Protein AF-A0A2W5ZFI3-F1 (afdb_monomer_lite)

Structure (mmCIF, N/CA/C/O backbone):
data_AF-A0A2W5ZFI3-F1
#
_entry.id   AF-A0A2W5ZFI3-F1
#
loop_
_atom_site.group_PDB
_atom_site.id
_atom_site.type_symbol
_atom_site.label_atom_id
_atom_site.label_alt_id
_atom_site.label_comp_id
_atom_site.label_asym_id
_atom_site.label_entity_id
_atom_site.label_seq_id
_atom_site.pdbx_PDB_ins_code
_atom_site.Cartn_x
_atom_site.Cartn_y
_atom_site.Cartn_z
_atom_site.occupancy
_atom_site.B_iso_or_equiv
_atom_site.auth_seq_id
_atom_site.auth_comp_id
_atom_site.auth_asym_id
_atom_site.auth_atom_id
_atom_site.pdbx_PDB_model_num
ATOM 1 N N . PRO A 1 1 ? 10.015 13.179 -2.622 1.00 7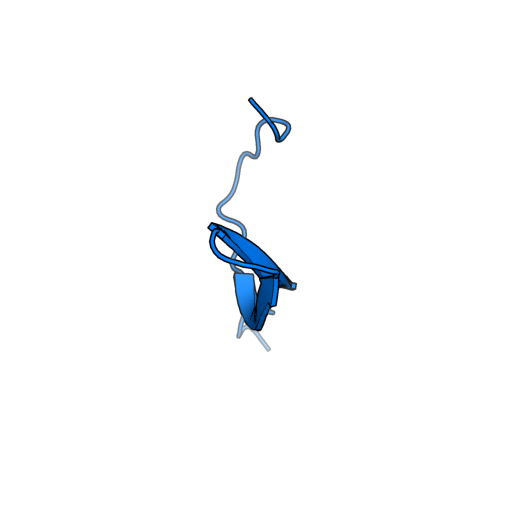8.62 1 PRO A N 1
ATOM 2 C CA . PRO A 1 1 ? 9.784 11.768 -3.026 1.00 78.62 1 PRO A CA 1
ATOM 3 C C . PRO A 1 1 ? 10.205 10.865 -1.865 1.00 78.62 1 PRO A C 1
ATOM 5 O O . PRO A 1 1 ? 11.244 11.130 -1.272 1.00 78.62 1 PRO A O 1
ATOM 8 N N . PHE A 1 2 ? 9.386 9.879 -1.490 1.00 82.88 2 PHE A N 1
ATOM 9 C CA . PHE A 1 2 ? 9.683 9.006 -0.342 1.00 82.88 2 PHE A CA 1
ATOM 10 C C . PHE A 1 2 ? 10.688 7.895 -0.665 1.00 82.88 2 PHE A C 1
ATOM 12 O O . PHE A 1 2 ? 11.265 7.316 0.250 1.00 82.88 2 PHE A O 1
ATOM 19 N N . LEU A 1 3 ? 10.904 7.613 -1.950 1.00 86.00 3 LEU A N 1
ATOM 20 C CA . LEU A 1 3 ? 11.784 6.552 -2.422 1.00 86.00 3 LEU A CA 1
ATOM 21 C C . LEU A 1 3 ? 12.834 7.110 -3.390 1.00 86.00 3 LEU A C 1
ATOM 23 O O . LEU A 1 3 ? 12.547 8.086 -4.097 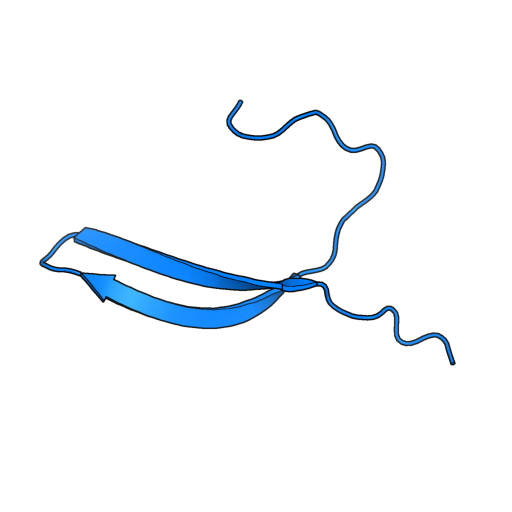1.00 86.00 3 LEU A O 1
ATOM 27 N N . PRO A 1 4 ? 14.037 6.507 -3.424 1.00 89.00 4 PRO A N 1
ATOM 28 C CA . PRO A 1 4 ? 15.013 6.790 -4.463 1.00 89.00 4 PRO A CA 1
ATOM 29 C C . PRO A 1 4 ? 14.454 6.400 -5.842 1.00 89.00 4 PRO A C 1
ATOM 31 O O . PRO A 1 4 ? 13.570 5.544 -5.925 1.00 89.00 4 PRO A O 1
ATOM 34 N N . PRO A 1 5 ? 14.957 7.014 -6.924 1.00 89.00 5 PRO A N 1
ATOM 35 C CA . PRO A 1 5 ? 14.598 6.610 -8.276 1.00 89.00 5 PRO A CA 1
ATOM 36 C C . PRO A 1 5 ? 14.978 5.145 -8.515 1.00 89.00 5 PRO A C 1
ATOM 38 O O . PRO A 1 5 ? 16.049 4.695 -8.107 1.00 89.00 5 PRO A O 1
ATOM 41 N N . VAL A 1 6 ? 14.086 4.418 -9.183 1.00 88.31 6 VAL A N 1
ATOM 42 C CA . VAL A 1 6 ? 14.273 3.022 -9.589 1.00 88.31 6 VAL A CA 1
ATOM 43 C C . VAL A 1 6 ? 14.121 2.961 -11.106 1.00 88.31 6 VAL A C 1
ATOM 45 O O . VAL A 1 6 ? 13.282 3.665 -11.665 1.00 88.31 6 VAL A O 1
ATOM 48 N N . THR A 1 7 ? 14.970 2.177 -11.765 1.00 88.31 7 THR A N 1
ATOM 49 C CA . THR A 1 7 ? 15.000 2.020 -13.228 1.00 88.31 7 THR A CA 1
ATOM 50 C C . THR A 1 7 ? 13.961 1.036 -13.751 1.00 88.31 7 THR A C 1
ATOM 52 O O . THR A 1 7 ? 13.496 1.200 -14.873 1.00 88.31 7 THR A O 1
ATOM 55 N N . ASP A 1 8 ? 13.591 0.051 -12.935 1.00 89.06 8 ASP A N 1
ATOM 56 C CA . ASP A 1 8 ? 12.760 -1.087 -13.317 1.00 89.06 8 ASP A CA 1
AT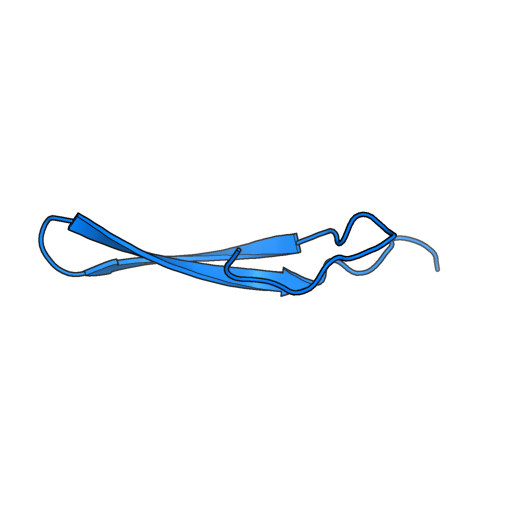OM 57 C C . ASP A 1 8 ? 11.530 -1.205 -12.412 1.00 89.06 8 ASP A C 1
ATOM 59 O O . ASP A 1 8 ? 11.571 -0.862 -11.224 1.00 89.06 8 ASP A O 1
ATOM 63 N N . ASP A 1 9 ? 10.437 -1.733 -12.961 1.00 88.56 9 ASP A N 1
ATOM 64 C CA . ASP A 1 9 ? 9.216 -1.975 -12.197 1.00 88.56 9 ASP A CA 1
ATOM 65 C C . ASP A 1 9 ? 9.441 -3.071 -11.146 1.00 88.56 9 ASP A C 1
ATOM 67 O O . ASP A 1 9 ? 9.746 -4.222 -11.460 1.00 88.56 9 ASP A O 1
ATOM 71 N N . VAL A 1 10 ? 9.242 -2.733 -9.868 1.00 89.00 10 VAL A N 1
ATOM 72 C CA . VAL A 1 10 ? 9.325 -3.698 -8.763 1.00 89.00 10 VAL A CA 1
ATOM 73 C C . VAL A 1 10 ? 7.933 -4.234 -8.458 1.00 89.00 10 VAL A C 1
ATOM 75 O O . VAL A 1 10 ? 7.102 -3.536 -7.877 1.00 89.00 10 VAL A O 1
ATOM 78 N N . ARG A 1 11 ? 7.682 -5.498 -8.805 1.00 92.38 11 ARG A N 1
ATOM 79 C CA . ARG A 1 11 ? 6.416 -6.171 -8.492 1.00 92.38 11 ARG A CA 1
ATOM 80 C C . ARG A 1 11 ? 6.301 -6.474 -6.997 1.00 92.38 11 ARG A C 1
ATOM 82 O O . ARG A 1 11 ? 7.223 -7.015 -6.379 1.00 92.38 11 ARG A O 1
ATOM 89 N N . LEU A 1 12 ? 5.152 -6.140 -6.419 1.00 93.94 12 LEU A N 1
ATOM 90 C CA . LEU A 1 12 ? 4.858 -6.313 -5.001 1.00 93.94 12 LEU A CA 1
ATOM 91 C C . LEU A 1 12 ? 3.538 -7.062 -4.820 1.00 93.94 12 LEU A C 1
ATOM 93 O O . LEU A 1 12 ? 2.519 -6.652 -5.369 1.00 93.94 12 LEU A O 1
ATOM 97 N N . ASP A 1 13 ? 3.551 -8.097 -3.983 1.00 95.31 13 ASP A N 1
ATOM 98 C CA . ASP A 1 13 ? 2.326 -8.742 -3.516 1.00 95.31 13 ASP A CA 1
ATOM 99 C C . ASP A 1 13 ? 1.908 -8.095 -2.193 1.00 95.31 13 ASP A C 1
ATOM 101 O O . ASP A 1 13 ? 2.717 -7.988 -1.261 1.00 95.31 13 ASP A O 1
ATOM 105 N N . LEU A 1 14 ? 0.640 -7.699 -2.081 1.00 96.31 14 LEU A N 1
ATOM 106 C CA . LEU A 1 14 ? 0.062 -7.279 -0.808 1.00 96.31 14 LEU A CA 1
ATOM 107 C C . LEU A 1 14 ? -0.095 -8.501 0.099 1.00 96.31 14 LEU A C 1
ATOM 109 O O . LEU A 1 14 ? -0.765 -9.470 -0.250 1.00 96.31 14 LEU A O 1
ATOM 113 N N . VAL A 1 15 ? 0.524 -8.451 1.275 1.00 96.88 15 VAL A N 1
ATOM 114 C CA . VAL A 1 15 ? 0.498 -9.552 2.247 1.00 96.88 15 VAL A CA 1
ATOM 115 C C . VAL A 1 15 ? -0.451 -9.251 3.396 1.00 96.88 15 VAL A C 1
ATOM 117 O O . VAL A 1 15 ? -0.979 -10.170 4.016 1.00 96.88 15 VAL A O 1
ATOM 120 N N . GLU A 1 16 ? -0.640 -7.975 3.721 1.00 97.69 16 GLU A N 1
ATOM 121 C CA . GLU A 1 16 ? -1.423 -7.576 4.880 1.00 97.69 16 GLU A CA 1
ATOM 122 C C . GLU A 1 16 ? -1.878 -6.123 4.790 1.00 97.69 16 GLU A C 1
ATOM 124 O O . GLU A 1 16 ? -1.087 -5.251 4.437 1.00 97.69 16 GLU A O 1
ATOM 129 N N . THR A 1 17 ? -3.113 -5.870 5.223 1.00 97.12 17 THR A N 1
ATOM 130 C CA . T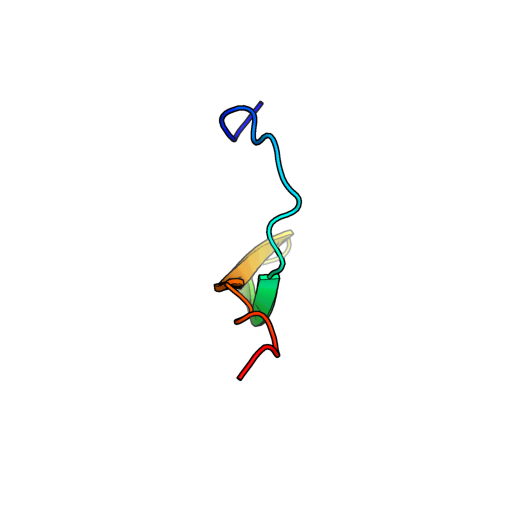HR A 1 17 ? -3.654 -4.527 5.445 1.00 97.12 17 THR A CA 1
ATOM 131 C C . THR A 1 17 ? -4.189 -4.446 6.867 1.00 97.12 17 THR A C 1
ATOM 133 O O . THR A 1 17 ? -4.987 -5.282 7.294 1.00 97.12 17 THR A O 1
ATOM 136 N N . ARG A 1 18 ? -3.759 -3.433 7.617 1.00 96.69 18 ARG A N 1
ATOM 137 C CA . ARG A 1 18 ? -4.264 -3.120 8.957 1.00 96.69 18 ARG A CA 1
ATOM 138 C C . ARG A 1 18 ? -4.673 -1.659 9.019 1.00 96.69 18 ARG A C 1
ATOM 140 O O . ARG A 1 18 ? -3.922 -0.791 8.589 1.00 96.69 18 ARG A O 1
ATOM 147 N N . THR A 1 19 ? -5.820 -1.385 9.624 1.00 96.31 19 THR A N 1
ATOM 148 C CA . THR A 1 19 ? -6.264 -0.015 9.894 1.00 96.31 19 THR A CA 1
ATOM 149 C C . THR A 1 19 ? -6.063 0.299 11.369 1.00 96.31 19 THR A C 1
ATOM 151 O O . THR A 1 19 ? -6.497 -0.455 12.238 1.00 96.31 19 THR A O 1
ATOM 154 N N . PHE A 1 20 ? -5.410 1.420 11.654 1.00 94.38 20 PHE A N 1
ATOM 155 C CA . PHE A 1 20 ? -5.210 1.940 12.998 1.00 94.38 20 PHE A CA 1
ATOM 156 C C . PHE A 1 20 ? -6.042 3.211 13.197 1.00 94.38 20 PHE A C 1
ATOM 158 O O . PHE A 1 20 ? -5.926 4.194 12.457 1.00 94.38 20 PHE A O 1
ATOM 165 N N . GLY A 1 21 ? -6.885 3.196 14.231 1.00 88.06 21 GLY A N 1
ATOM 166 C CA . GLY A 1 21 ? -7.803 4.294 14.519 1.00 88.06 21 GLY A CA 1
ATOM 167 C C . GLY A 1 21 ? -8.752 4.573 13.352 1.00 88.06 21 GLY A C 1
ATOM 168 O O . GLY A 1 21 ? -9.155 3.670 12.627 1.00 88.06 21 GLY A O 1
ATOM 169 N N . SER A 1 22 ? -9.118 5.840 13.169 1.00 85.31 22 SER A N 1
ATOM 170 C CA . SER A 1 22 ? -10.100 6.227 12.153 1.00 85.31 22 SER A CA 1
ATOM 171 C C . SER A 1 22 ? -9.519 6.438 10.752 1.00 85.31 22 SER A C 1
ATOM 173 O O . SER A 1 22 ? -10.305 6.597 9.819 1.00 85.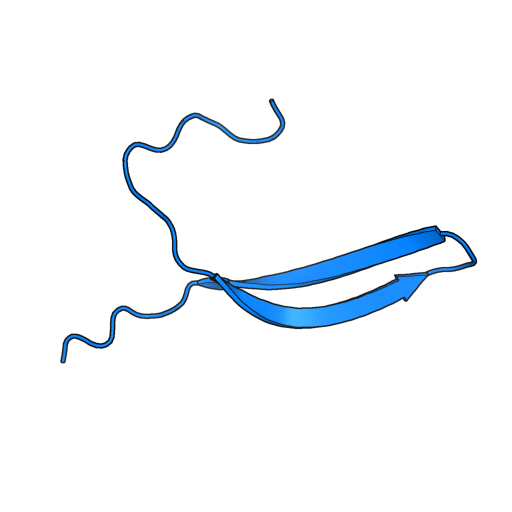31 22 SER A O 1
ATOM 175 N N . ARG A 1 23 ? -8.185 6.518 10.582 1.00 91.50 23 ARG A N 1
ATOM 176 C CA . ARG A 1 23 ? -7.584 7.004 9.317 1.00 91.50 23 ARG A CA 1
ATOM 177 C C . ARG A 1 23 ? -6.201 6.472 8.939 1.00 91.50 23 ARG A C 1
ATOM 179 O O . ARG A 1 23 ? -5.745 6.793 7.847 1.00 91.50 23 ARG A O 1
ATOM 186 N N . VAL A 1 24 ? -5.505 5.718 9.789 1.00 96.00 24 VAL A N 1
ATOM 187 C CA . VAL A 1 24 ? -4.165 5.226 9.429 1.00 96.00 24 VAL A CA 1
ATOM 188 C C . VAL A 1 24 ? -4.298 3.851 8.800 1.00 96.00 24 VAL A C 1
ATOM 190 O O . VAL A 1 24 ? -4.871 2.953 9.407 1.00 96.00 24 VAL A O 1
ATOM 193 N N . ILE A 1 25 ? -3.749 3.682 7.603 1.00 95.69 25 ILE A N 1
ATOM 194 C CA . ILE A 1 25 ? -3.686 2.394 6.916 1.00 95.69 25 ILE A CA 1
ATOM 195 C C . ILE A 1 25 ? -2.223 1.956 6.899 1.00 95.69 25 ILE A C 1
ATOM 197 O O . ILE A 1 25 ? -1.341 2.714 6.499 1.00 95.69 25 ILE A O 1
ATOM 201 N N . TYR A 1 26 ? -1.971 0.742 7.368 1.00 95.81 26 TYR A N 1
ATOM 202 C CA . TYR A 1 26 ? -0.700 0.047 7.265 1.00 95.81 26 TYR A CA 1
ATOM 203 C C . TYR A 1 26 ? -0.847 -1.090 6.273 1.00 95.81 26 TYR A C 1
ATOM 205 O O . TYR A 1 26 ? -1.700 -1.959 6.440 1.00 95.81 26 TYR A O 1
ATOM 213 N N . GLU A 1 27 ? 0.023 -1.102 5.278 1.00 97.50 27 GLU A N 1
ATOM 214 C CA . GLU A 1 27 ? 0.077 -2.160 4.286 1.00 97.50 27 GLU A CA 1
ATOM 215 C C . GLU A 1 27 ? 1.467 -2.779 4.294 1.00 97.50 27 GLU A C 1
ATOM 217 O O . GLU A 1 27 ? 2.484 -2.081 4.260 1.00 97.50 27 GLU A O 1
ATOM 222 N N . ARG A 1 28 ? 1.512 -4.108 4.355 1.00 97.69 28 ARG A N 1
ATOM 223 C CA . ARG A 1 28 ? 2.749 -4.873 4.269 1.00 97.69 28 ARG A CA 1
ATOM 224 C C . ARG A 1 28 ? 2.785 -5.578 2.930 1.00 97.69 28 ARG A C 1
ATOM 226 O O . ARG A 1 28 ? 1.980 -6.467 2.663 1.00 97.69 28 ARG A O 1
ATOM 233 N N . TYR A 1 29 ? 3.768 -5.211 2.127 1.00 96.00 29 TYR A N 1
ATOM 234 C CA . TYR A 1 29 ? 4.024 -5.816 0.831 1.00 96.00 29 TYR A CA 1
ATOM 235 C C . TYR A 1 29 ? 5.260 -6.712 0.901 1.00 96.00 29 TYR A C 1
ATOM 237 O O . TYR A 1 29 ? 6.199 -6.442 1.655 1.00 96.00 29 TYR A O 1
ATOM 245 N N . ARG A 1 30 ? 5.278 -7.775 0.100 1.00 95.06 30 ARG A N 1
ATOM 246 C CA . AR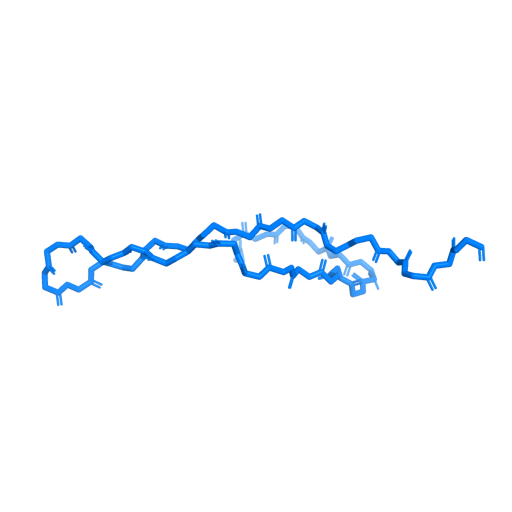G A 1 30 ? 6.484 -8.560 -0.189 1.00 95.06 30 ARG A CA 1
ATOM 247 C C . ARG A 1 30 ? 6.863 -8.360 -1.649 1.00 95.06 30 ARG A C 1
ATOM 249 O O . ARG A 1 30 ? 5.992 -8.098 -2.472 1.00 95.06 30 ARG A O 1
ATOM 256 N N . ARG A 1 31 ? 8.142 -8.528 -1.987 1.00 93.56 31 ARG A N 1
ATOM 257 C CA . ARG A 1 31 ? 8.535 -8.620 -3.398 1.00 93.56 31 ARG A CA 1
ATOM 258 C C . ARG A 1 31 ? 7.934 -9.882 -4.001 1.00 93.56 31 ARG A C 1
ATOM 260 O O . ARG A 1 31 ? 8.110 -10.963 -3.433 1.00 93.56 31 ARG A O 1
ATOM 267 N N . ALA A 1 32 ? 7.241 -9.725 -5.122 1.00 90.12 32 ALA A N 1
ATOM 268 C CA . ALA A 1 32 ? 6.862 -10.863 -5.937 1.00 90.12 32 ALA A CA 1
ATOM 269 C C . ALA A 1 32 ? 8.152 -11.501 -6.470 1.00 90.12 32 ALA A C 1
ATOM 271 O O . ALA A 1 32 ? 9.104 -10.794 -6.813 1.00 90.12 32 ALA A O 1
ATOM 272 N N . ARG A 1 33 ? 8.216 -12.832 -6.487 1.00 83.56 33 ARG A N 1
ATOM 273 C CA . ARG A 1 33 ? 9.232 -13.508 -7.298 1.00 83.56 33 ARG A CA 1
ATOM 274 C C . ARG A 1 33 ? 8.760 -13.417 -8.740 1.00 83.56 33 ARG A C 1
ATOM 276 O O . ARG A 1 33 ? 7.568 -13.592 -8.986 1.00 83.56 33 ARG A O 1
ATOM 283 N N . ASP A 1 34 ? 9.670 -13.147 -9.664 1.00 69.38 34 ASP A N 1
ATOM 284 C CA . ASP A 1 34 ? 9.368 -13.389 -11.066 1.00 69.38 34 ASP A CA 1
ATOM 285 C C . ASP A 1 34 ? 9.071 -14.888 -11.201 1.00 69.38 34 ASP A C 1
ATOM 287 O O . ASP A 1 34 ? 9.871 -15.716 -10.761 1.00 69.38 34 ASP A O 1
ATOM 291 N N . GLU A 1 35 ? 7.892 -15.243 -11.717 1.00 60.53 35 GLU A N 1
ATOM 292 C CA . GLU A 1 35 ? 7.602 -16.601 -12.191 1.00 60.53 35 GLU A CA 1
ATOM 293 C C . GLU A 1 35 ? 8.481 -16.865 -13.421 1.00 60.53 35 GLU A C 1
ATOM 295 O O . GLU A 1 35 ? 8.036 -16.794 -14.561 1.00 60.53 35 GLU A O 1
ATOM 300 N N . SER A 1 36 ? 9.765 -17.086 -13.168 1.00 57.97 36 SER A N 1
ATOM 301 C CA . SER A 1 36 ? 10.758 -17.569 -14.114 1.00 57.97 36 SER A CA 1
ATOM 302 C C . SER A 1 36 ? 11.621 -18.570 -13.349 1.00 57.97 36 SER A C 1
ATOM 304 O O . SER A 1 36 ? 12.683 -18.216 -12.834 1.00 57.97 36 SER A O 1
ATOM 306 N N . ASP A 1 37 ? 11.093 -19.786 -13.208 1.00 50.97 37 ASP A N 1
ATOM 307 C CA . ASP A 1 37 ? 11.892 -21.011 -13.072 1.00 50.97 37 ASP A CA 1
ATOM 308 C C . ASP A 1 37 ? 12.139 -21.563 -14.487 1.00 50.97 37 ASP A C 1
ATOM 310 O O . ASP A 1 37 ? 11.171 -21.555 -15.288 1.00 50.97 37 ASP A O 1
#

Foldseek 3Di:
DPDDDDPDDFDWDWDDWDDDPPDDIDTDIDTDDPPDD

Secondary structure (DSSP, 8-state):
--S---SS---EEEEEEEEETTTEEEEEEEEPPPS--

Radius of gyration: 13.65 Å; chains: 1; bounding box: 25×33×29 Å

pLDDT: mean 88.39, std 11.23, range [50.97, 97.69]

Sequence (37 aa):
PFLPPVTDDVRLDLVETRTFGSRVIYERYRRARDESD